Protein AF-A0A2A2IR28-F1 (afdb_monomer)

Foldseek 3Di:
DWEAEVNDIDDDFAALPVVRDTCLVVLDVVADDF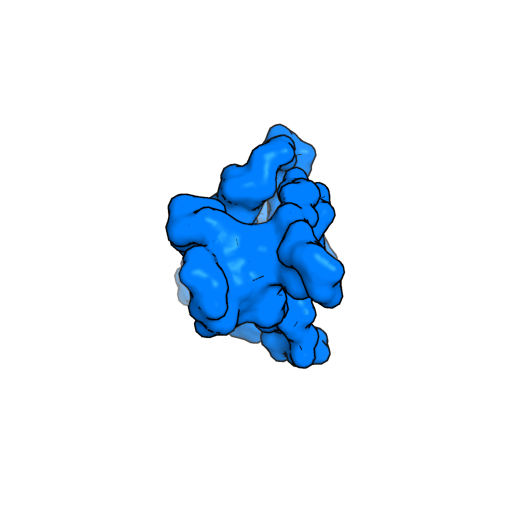DADPVRGTYDYPVVVVVSNVLSVLLNLLSVLCVVCVVLADPVLLVVLLCVQQVPPDDSSVSSVSSSVSSVVVSVCSVVVVPVVCVVSRRPVSVVD

Radius of gyration: 17.32 Å; Cα contacts (8 Å, |Δi|>4): 140; chains: 1; bounding box: 44×22×45 Å

Solvent-accessible surface area (backbone atoms only — not comparable to full-atom values): 7312 Å² total; per-residue (Å²): 75,77,35,28,42,88,85,40,84,46,78,48,65,27,52,42,71,84,81,70,44,76,46,34,57,59,60,48,59,73,76,43,89,76,48,57,50,100,84,68,47,43,43,42,53,69,66,58,46,54,53,49,51,54,52,34,52,46,42,33,52,37,34,52,50,49,60,71,42,56,89,66,45,42,67,66,43,53,53,50,41,50,45,70,76,32,71,86,53,86,49,69,70,57,34,43,52,49,46,32,50,54,51,50,53,49,53,48,34,64,74,71,62,37,61,67,60,36,49,77,65,58,35,56,71,35,73,74,111

Structure (mmCIF, N/CA/C/O backbone):
data_AF-A0A2A2IR28-F1
#
_entry.id   AF-A0A2A2IR28-F1
#
loop_
_atom_site.group_PDB
_atom_site.id
_atom_site.type_symbol
_atom_site.label_atom_id
_atom_site.label_alt_id
_atom_site.label_comp_id
_atom_site.label_asym_id
_atom_site.label_entity_id
_atom_site.label_seq_id
_atom_site.pdbx_PDB_ins_code
_atom_site.Cartn_x
_atom_site.Cartn_y
_atom_site.Cartn_z
_atom_site.occupancy
_atom_site.B_iso_or_equiv
_atom_site.auth_seq_id
_atom_site.auth_comp_id
_atom_site.auth_asym_id
_atom_site.auth_atom_id
_atom_site.pdbx_PDB_model_num
ATOM 1 N N . MET A 1 1 ? -14.380 -0.964 6.131 1.00 90.38 1 MET A N 1
ATOM 2 C CA . MET A 1 1 ? -14.621 -1.335 7.551 1.00 90.38 1 MET A CA 1
ATOM 3 C C . MET A 1 1 ? -15.597 -0.367 8.213 1.00 90.38 1 MET A C 1
ATOM 5 O O . MET A 1 1 ? -15.308 0.822 8.262 1.00 90.38 1 MET A O 1
ATOM 9 N N . ARG A 1 2 ? -16.712 -0.882 8.751 1.00 93.25 2 ARG A N 1
ATOM 10 C CA . ARG A 1 2 ? -17.684 -0.104 9.538 1.00 93.25 2 ARG A CA 1
ATOM 11 C C . ARG A 1 2 ? -17.178 0.128 10.962 1.00 93.25 2 ARG A C 1
ATOM 13 O O . ARG A 1 2 ? -16.710 -0.824 11.588 1.00 93.25 2 ARG A O 1
ATOM 20 N N . ILE A 1 3 ? -17.314 1.353 11.463 1.00 94.06 3 ILE A N 1
ATOM 21 C CA . ILE A 1 3 ? -16.897 1.762 12.809 1.00 94.06 3 ILE A CA 1
ATOM 22 C C . ILE A 1 3 ? -17.837 2.831 13.374 1.00 94.06 3 IL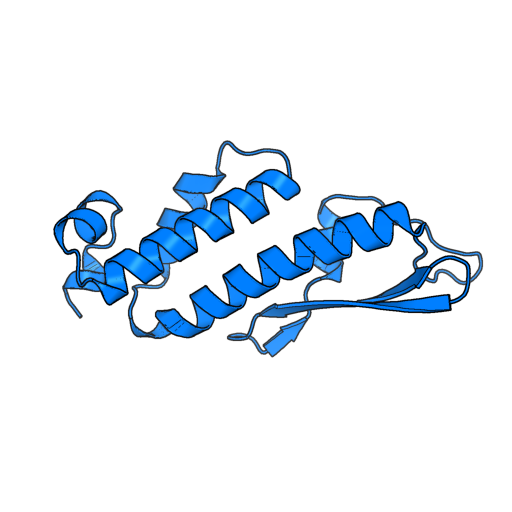E A C 1
ATOM 24 O O . ILE A 1 3 ? -18.397 3.614 12.609 1.00 94.06 3 ILE A O 1
ATOM 28 N N . TYR A 1 4 ? -18.024 2.867 14.691 1.00 95.62 4 TYR A N 1
ATOM 29 C CA . TYR A 1 4 ? -18.779 3.925 15.362 1.00 95.62 4 TYR A CA 1
ATOM 30 C C . TYR A 1 4 ? -17.835 4.937 16.001 1.00 95.62 4 TYR A C 1
ATOM 32 O O . TYR A 1 4 ? -16.992 4.578 16.821 1.00 95.62 4 TYR A O 1
ATOM 40 N N . VAL A 1 5 ? -18.005 6.208 15.650 1.00 94.62 5 VAL A N 1
ATOM 41 C CA . VAL A 1 5 ? -17.243 7.327 16.209 1.00 94.62 5 VAL A CA 1
ATOM 42 C C . VAL A 1 5 ? -18.217 8.220 16.952 1.00 94.62 5 VAL A C 1
ATOM 44 O O . VAL A 1 5 ? -19.136 8.772 16.349 1.00 94.62 5 VAL A O 1
ATOM 47 N N . ASN A 1 6 ? -18.075 8.301 18.276 1.00 90.38 6 ASN A N 1
ATOM 48 C CA . ASN A 1 6 ? -18.993 9.054 19.141 1.00 90.38 6 ASN A CA 1
ATOM 49 C C . ASN A 1 6 ? -20.486 8.703 18.919 1.00 90.38 6 ASN A C 1
ATOM 51 O O . ASN A 1 6 ? -21.360 9.562 19.006 1.00 90.38 6 ASN A O 1
ATOM 55 N N . GLY A 1 7 ? -20.780 7.432 18.616 1.00 88.94 7 GLY A N 1
ATOM 56 C CA . GLY A 1 7 ? -22.136 6.931 18.359 1.00 88.94 7 GLY A CA 1
ATOM 57 C C . GLY A 1 7 ? -22.631 7.086 16.916 1.00 88.94 7 GLY A C 1
ATOM 58 O O . GLY A 1 7 ? -23.703 6.577 16.590 1.00 88.94 7 GLY A O 1
ATOM 59 N N . GLU A 1 8 ? -21.860 7.719 16.030 1.00 94.50 8 GLU A N 1
ATOM 60 C CA . GLU A 1 8 ? 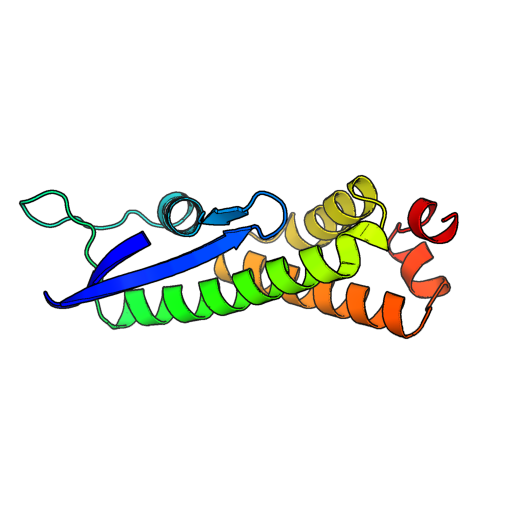-22.195 7.829 14.610 1.00 94.50 8 GLU A CA 1
ATOM 61 C C . GLU A 1 8 ? -21.459 6.789 13.766 1.00 94.50 8 GLU A C 1
ATOM 63 O O . GLU A 1 8 ? -20.256 6.577 13.916 1.00 94.50 8 GLU A O 1
ATOM 68 N N . GLU A 1 9 ? -22.170 6.160 12.829 1.00 95.88 9 GLU A N 1
ATOM 69 C CA . GLU A 1 9 ? -21.554 5.222 11.894 1.00 95.88 9 GLU A CA 1
ATOM 70 C C . GLU A 1 9 ? -20.635 5.963 10.908 1.00 95.88 9 GLU A C 1
ATOM 72 O O . GLU A 1 9 ? -20.996 6.984 10.307 1.00 95.88 9 GLU A O 1
ATOM 77 N N . ARG A 1 10 ? -19.428 5.427 10.740 1.00 96.25 10 ARG A N 1
ATOM 78 C CA . ARG A 1 10 ? -18.392 5.868 9.807 1.00 96.25 10 ARG A CA 1
ATOM 79 C C . ARG A 1 10 ? -17.739 4.655 9.155 1.00 96.25 10 ARG A C 1
ATOM 81 O O . ARG A 1 10 ? -17.926 3.512 9.578 1.00 96.25 10 ARG A O 1
ATOM 88 N N . ASN A 1 11 ? -16.962 4.910 8.106 1.00 94.94 11 ASN A N 1
ATOM 89 C CA . ASN A 1 11 ? -16.261 3.861 7.383 1.00 94.94 11 ASN A CA 1
ATOM 90 C C . ASN A 1 11 ? -14.805 4.235 7.086 1.00 94.94 11 ASN A C 1
ATOM 92 O O . ASN A 1 11 ? -14.512 5.361 6.690 1.00 94.94 11 ASN A O 1
ATOM 96 N N . LEU A 1 12 ? -13.919 3.254 7.244 1.00 95.81 12 LEU A N 1
ATOM 97 C CA . LEU A 1 12 ? -12.504 3.298 6.870 1.00 95.81 12 LEU A CA 1
ATOM 98 C C . LEU A 1 12 ? -12.222 2.210 5.837 1.00 95.81 12 LEU A C 1
ATOM 100 O O . LEU A 1 12 ? -12.704 1.091 6.004 1.00 95.81 12 LEU A O 1
ATOM 104 N N . HIS A 1 13 ? -11.453 2.508 4.793 1.00 95.75 13 HIS A N 1
ATOM 105 C CA . HIS A 1 13 ? -11.211 1.580 3.686 1.00 95.75 13 HIS A CA 1
ATOM 106 C C . HIS A 1 13 ? -9.802 1.723 3.122 1.00 95.75 13 HIS A C 1
ATOM 108 O O . HIS A 1 13 ? -9.274 2.833 3.086 1.00 95.75 13 HIS A O 1
ATOM 114 N N . VAL A 1 14 ? -9.260 0.604 2.644 1.00 96.38 14 VAL A N 1
ATOM 115 C CA . VAL A 1 14 ? -8.090 0.525 1.764 1.00 96.38 14 VAL A CA 1
ATOM 116 C C . VAL A 1 14 ? -8.324 -0.655 0.839 1.00 96.38 14 VAL A C 1
ATOM 118 O O . VAL A 1 14 ? -8.510 -1.777 1.307 1.00 96.38 14 VAL A O 1
ATOM 121 N N . TYR A 1 15 ? -8.347 -0.391 -0.458 1.00 96.75 15 TYR A N 1
ATOM 122 C CA . TYR A 1 15 ? -8.614 -1.372 -1.493 1.00 96.75 15 TYR A CA 1
ATOM 123 C C . TYR A 1 15 ? -7.318 -1.776 -2.180 1.00 96.75 15 TYR A C 1
ATOM 125 O O . TYR A 1 15 ? -6.694 -0.948 -2.845 1.00 96.75 15 TYR A O 1
ATOM 133 N N . ASP A 1 16 ? -6.997 -3.066 -2.101 1.00 93.75 16 ASP A N 1
ATOM 134 C CA . ASP A 1 16 ? -6.119 -3.707 -3.072 1.00 93.75 16 ASP A CA 1
ATOM 135 C C . ASP A 1 16 ? -6.878 -3.732 -4.402 1.00 93.75 16 ASP A C 1
ATOM 137 O O . ASP A 1 16 ? -7.879 -4.441 -4.569 1.00 93.75 16 ASP A O 1
ATOM 141 N N . LYS A 1 17 ? -6.430 -2.907 -5.348 1.00 91.62 17 LYS A N 1
ATOM 142 C CA . LYS A 1 17 ? -7.076 -2.764 -6.659 1.00 91.62 17 LYS A CA 1
ATOM 143 C C . LYS A 1 17 ? -6.774 -3.924 -7.606 1.00 91.62 17 LYS A C 1
ATOM 145 O O . LYS A 1 17 ? -7.482 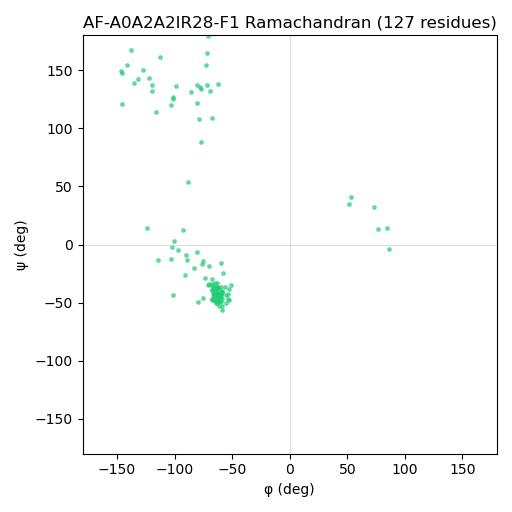-4.076 -8.600 1.00 91.62 17 LYS A O 1
ATOM 150 N N . ILE A 1 18 ? -5.743 -4.721 -7.332 1.00 89.81 18 ILE A N 1
ATOM 151 C CA . ILE A 1 18 ? -5.388 -5.903 -8.120 1.00 89.81 18 ILE A CA 1
ATOM 152 C C . ILE A 1 18 ? -6.307 -7.063 -7.726 1.00 89.81 18 ILE A C 1
ATOM 154 O O . ILE A 1 18 ? -6.926 -7.673 -8.599 1.00 89.81 18 ILE A O 1
ATOM 158 N N . ALA A 1 19 ? -6.454 -7.330 -6.426 1.00 91.25 19 ALA A N 1
ATOM 159 C CA . ALA A 1 19 ? -7.321 -8.394 -5.917 1.00 91.25 19 ALA A CA 1
ATOM 160 C C . ALA A 1 19 ? -8.801 -7.982 -5.800 1.00 91.25 19 ALA A C 1
ATOM 162 O O . ALA A 1 19 ? -9.680 -8.843 -5.745 1.00 91.25 19 ALA A O 1
ATOM 163 N N . GLY A 1 20 ? -9.093 -6.679 -5.751 1.00 91.88 20 GLY A N 1
ATOM 164 C CA . GLY A 1 20 ? -10.445 -6.146 -5.569 1.00 91.88 20 GLY A CA 1
ATOM 165 C C . GLY A 1 20 ? -10.979 -6.303 -4.142 1.00 91.88 20 GLY A C 1
ATOM 166 O O . GLY A 1 20 ? -12.180 -6.502 -3.957 1.00 91.88 20 GLY A O 1
ATOM 167 N N . VAL A 1 21 ? -10.104 -6.246 -3.132 1.00 94.88 21 VAL A N 1
ATOM 168 C CA . VAL A 1 21 ? -10.435 -6.538 -1.725 1.00 94.88 21 VAL A CA 1
ATOM 169 C C . VAL A 1 21 ? -10.180 -5.316 -0.837 1.00 94.88 21 VAL A C 1
ATOM 171 O O . VAL A 1 21 ? -9.111 -4.717 -0.901 1.00 94.88 21 VAL A O 1
ATOM 174 N N . ASP A 1 22 ? -11.147 -4.962 0.023 1.00 95.75 22 ASP A N 1
ATOM 175 C CA . ASP A 1 22 ? -10.933 -4.013 1.131 1.00 95.75 22 ASP A CA 1
ATOM 176 C C . ASP A 1 22 ? -10.265 -4.731 2.305 1.00 95.75 22 ASP A C 1
ATOM 178 O O . ASP A 1 22 ? -10.828 -5.685 2.853 1.00 95.75 22 ASP A O 1
ATOM 182 N N . TYR A 1 23 ? -9.093 -4.255 2.715 1.00 93.88 23 TYR A N 1
ATOM 183 C CA . TYR A 1 23 ? -8.305 -4.860 3.784 1.00 93.88 23 TYR A CA 1
ATOM 184 C C . TYR A 1 23 ? -7.973 -3.893 4.933 1.00 93.88 23 TYR A C 1
ATOM 186 O O . TYR A 1 23 ? -7.195 -4.248 5.821 1.00 93.88 23 TYR A O 1
ATOM 194 N N . ALA A 1 24 ? -8.632 -2.726 5.016 1.00 93.56 24 ALA A N 1
ATOM 195 C CA . ALA A 1 24 ? -8.414 -1.758 6.104 1.00 93.56 24 ALA A CA 1
ATOM 196 C C . ALA A 1 24 ? -8.556 -2.372 7.505 1.00 93.56 24 ALA A C 1
ATOM 198 O O . ALA A 1 24 ? -7.775 -2.066 8.404 1.00 93.56 24 ALA A O 1
ATOM 199 N N . LYS A 1 25 ? -9.523 -3.281 7.693 1.00 92.69 25 LYS A N 1
ATOM 200 C CA . LYS A 1 25 ? -9.711 -3.980 8.973 1.00 92.69 25 LYS A CA 1
ATOM 201 C C . LYS A 1 25 ? -8.462 -4.758 9.386 1.00 92.69 25 LYS A C 1
ATOM 203 O O . LYS A 1 25 ? -8.098 -4.742 10.556 1.00 92.69 25 LYS A O 1
ATOM 208 N N . ASN A 1 26 ? -7.819 -5.438 8.441 1.00 91.44 26 ASN A N 1
ATOM 209 C CA . ASN A 1 26 ? -6.652 -6.268 8.716 1.00 91.44 26 ASN A CA 1
ATOM 210 C C . ASN A 1 26 ? -5.459 -5.404 9.130 1.00 91.44 26 ASN A C 1
ATOM 212 O O . ASN A 1 26 ? -4.758 -5.771 10.065 1.00 91.44 26 ASN A O 1
ATOM 216 N N . VAL A 1 27 ? -5.277 -4.246 8.485 1.00 91.25 27 VAL A N 1
ATOM 217 C CA . VAL A 1 27 ? -4.222 -3.280 8.829 1.00 91.25 27 VAL A CA 1
ATOM 218 C C . VAL A 1 27 ? -4.409 -2.762 10.249 1.00 91.25 27 VAL A C 1
ATOM 220 O O . VAL A 1 27 ? -3.496 -2.855 11.065 1.00 91.25 27 VAL A O 1
ATOM 223 N N . ILE A 1 28 ? -5.610 -2.265 10.558 1.00 91.50 28 ILE A N 1
ATOM 224 C CA . ILE A 1 28 ? -5.896 -1.665 11.862 1.00 91.50 28 ILE A CA 1
ATOM 225 C C . ILE A 1 28 ? -5.753 -2.715 12.972 1.00 91.50 28 ILE A C 1
ATOM 227 O O . ILE A 1 28 ? -5.034 -2.494 13.939 1.00 91.50 28 ILE A O 1
ATOM 231 N N . CYS A 1 29 ? -6.384 -3.885 12.819 1.00 88.25 29 CYS A N 1
ATOM 232 C CA . CYS A 1 29 ? -6.360 -4.933 13.843 1.00 88.25 29 CYS A CA 1
ATOM 233 C C . CYS A 1 29 ? -4.994 -5.615 14.017 1.00 88.25 29 CYS A C 1
ATOM 235 O O . CYS A 1 29 ? -4.787 -6.280 15.030 1.00 88.25 29 CYS A O 1
ATOM 237 N N . ALA A 1 30 ? -4.088 -5.514 13.040 1.00 86.00 30 ALA A N 1
ATOM 238 C CA . ALA A 1 30 ? -2.726 -6.024 13.184 1.00 86.00 30 ALA A CA 1
ATOM 239 C C . ALA A 1 30 ? -1.876 -5.141 14.106 1.00 86.00 30 ALA A C 1
ATOM 241 O O . ALA A 1 30 ? -0.960 -5.651 14.749 1.00 86.00 30 ALA A O 1
ATOM 242 N N . GLN A 1 31 ? -2.185 -3.843 14.171 1.00 79.50 31 GLN A N 1
ATOM 243 C CA . GLN A 1 31 ? -1.408 -2.871 14.931 1.00 79.50 31 GLN A CA 1
ATOM 244 C C . GLN A 1 31 ? -2.051 -2.516 16.272 1.00 79.50 31 GLN A C 1
ATOM 246 O O . GLN A 1 31 ? -1.357 -2.478 17.285 1.00 79.50 31 GLN A O 1
ATOM 251 N N . ASP A 1 32 ? -3.367 -2.302 16.284 1.00 76.19 32 ASP A N 1
ATOM 252 C CA . ASP A 1 32 ? -4.092 -1.831 17.457 1.00 76.19 32 ASP A CA 1
ATOM 253 C C . ASP A 1 32 ? -5.210 -2.792 17.859 1.00 76.19 32 ASP A C 1
ATOM 255 O O . ASP A 1 32 ? -5.935 -3.370 17.039 1.00 76.19 32 ASP A O 1
ATOM 259 N N . ARG A 1 33 ? -5.401 -2.916 19.174 1.00 76.94 33 ARG A N 1
ATOM 260 C CA . ARG A 1 33 ? -6.597 -3.545 19.723 1.00 76.94 33 ARG A CA 1
ATOM 261 C C . ARG A 1 33 ? -7.735 -2.533 19.671 1.00 76.94 33 ARG A C 1
ATOM 263 O O . ARG A 1 33 ? -7.761 -1.602 20.464 1.00 76.94 33 ARG A O 1
ATOM 270 N N . LEU A 1 34 ? -8.680 -2.757 18.766 1.00 84.94 34 LEU A N 1
ATOM 271 C CA . LEU A 1 34 ? -9.894 -1.952 18.690 1.00 84.94 34 LEU A CA 1
ATOM 272 C C . LEU A 1 34 ? -10.842 -2.249 19.845 1.00 84.94 34 LEU A C 1
ATOM 274 O O . LEU A 1 34 ? -11.097 -3.416 20.163 1.00 84.94 34 LEU A O 1
ATOM 278 N N . ASP A 1 35 ? -11.405 -1.184 20.402 1.00 89.12 35 ASP A N 1
ATOM 279 C CA . ASP A 1 35 ? -12.513 -1.282 21.336 1.00 89.12 35 ASP A CA 1
ATOM 280 C C . ASP A 1 35 ? -13.804 -1.673 20.614 1.00 89.12 35 ASP A C 1
ATOM 282 O O . ASP A 1 35 ? -13.994 -1.444 19.411 1.00 89.12 35 ASP A O 1
ATOM 286 N N . THR A 1 36 ? -14.697 -2.295 21.376 1.00 92.00 36 THR A N 1
ATOM 287 C CA . THR A 1 36 ? -16.028 -2.677 20.920 1.00 92.00 36 THR A CA 1
ATOM 288 C C . THR A 1 36 ? -17.074 -2.241 21.930 1.00 92.00 36 THR A C 1
ATOM 290 O O . THR A 1 36 ? -16.846 -2.368 23.133 1.00 92.00 36 THR A O 1
ATOM 293 N N . ASP A 1 37 ? -18.232 -1.797 21.447 1.00 89.69 37 ASP A N 1
ATOM 294 C CA . ASP A 1 37 ? -19.391 -1.530 22.298 1.00 89.69 37 ASP A CA 1
ATOM 295 C C . ASP A 1 37 ? -20.031 -2.821 22.850 1.00 89.69 37 ASP A C 1
ATOM 297 O O . ASP A 1 37 ? -19.612 -3.943 22.543 1.00 89.69 37 ASP A O 1
ATOM 301 N N . ASP A 1 38 ? -21.090 -2.664 23.651 1.00 89.56 38 ASP A N 1
ATOM 302 C CA . ASP A 1 38 ? -21.845 -3.770 24.260 1.00 89.56 38 ASP A CA 1
ATOM 303 C C . ASP A 1 38 ? -22.478 -4.732 23.231 1.00 89.56 38 ASP A C 1
ATOM 305 O O . ASP A 1 38 ? -22.871 -5.849 23.576 1.00 89.56 38 ASP A O 1
ATOM 309 N N . PHE A 1 39 ? -22.575 -4.324 21.961 1.00 89.06 39 PHE A N 1
ATOM 310 C CA . PHE A 1 39 ? -23.093 -5.126 20.852 1.00 89.06 39 PHE A CA 1
ATOM 311 C C . PHE A 1 39 ? -21.977 -5.729 19.985 1.00 89.06 39 PHE A C 1
ATOM 313 O O . PHE A 1 39 ? -22.264 -6.396 18.987 1.00 89.06 39 PHE A O 1
ATOM 320 N N . GLY A 1 40 ? -20.710 -5.527 20.360 1.00 87.62 40 GLY A N 1
ATOM 321 C CA . GLY A 1 40 ? -19.544 -6.021 19.635 1.00 87.62 40 GLY A CA 1
ATOM 322 C C . GLY A 1 40 ? -19.204 -5.215 18.379 1.00 87.62 40 GLY A C 1
ATOM 323 O O . GLY A 1 40 ? -18.430 -5.693 17.545 1.00 87.62 40 GLY A O 1
ATOM 324 N N . ALA A 1 41 ? -19.776 -4.022 18.200 1.00 90.69 41 ALA A N 1
ATOM 325 C CA . ALA A 1 41 ? -19.421 -3.143 17.097 1.00 90.69 41 ALA A CA 1
ATOM 326 C C . ALA A 1 41 ? -18.133 -2.382 17.420 1.00 90.69 41 ALA A C 1
ATOM 328 O O . ALA A 1 41 ? -17.969 -1.888 18.530 1.00 90.69 41 ALA A O 1
ATOM 329 N N . PHE A 1 42 ? -17.227 -2.267 16.445 1.00 93.69 42 PHE A N 1
ATOM 330 C CA . PHE A 1 42 ? -15.992 -1.505 16.625 1.00 93.69 42 PHE A CA 1
ATOM 331 C C . PHE A 1 42 ? -16.285 -0.032 16.890 1.00 93.69 42 PHE A C 1
ATOM 333 O O . PHE A 1 42 ? -17.117 0.570 16.202 1.00 93.69 42 PHE A O 1
ATOM 340 N N . THR A 1 43 ? -15.551 0.542 17.835 1.00 94.12 43 THR A N 1
ATOM 341 C CA . THR A 1 43 ? -15.662 1.946 18.231 1.00 94.12 43 THR A CA 1
ATOM 342 C C . THR A 1 43 ? -14.305 2.638 18.202 1.00 94.12 43 THR A C 1
ATOM 344 O O . THR A 1 43 ? -13.283 2.005 18.448 1.00 94.12 43 THR A O 1
ATOM 347 N N . MET A 1 44 ? -14.308 3.941 17.927 1.00 94.12 44 MET A N 1
ATOM 348 C CA . MET A 1 44 ? -13.141 4.823 18.011 1.00 94.12 44 MET A CA 1
ATOM 349 C C . MET A 1 44 ? -13.553 6.190 18.562 1.00 94.12 44 MET A C 1
ATOM 351 O O . MET A 1 44 ? -14.690 6.639 18.390 1.00 94.12 44 MET A O 1
ATOM 355 N N . THR A 1 45 ? -12.603 6.881 19.177 1.00 94.00 45 THR A N 1
ATOM 356 C CA . THR A 1 45 ? -12.661 8.331 19.379 1.00 94.00 45 THR A CA 1
ATOM 357 C C . THR A 1 45 ? -12.453 9.073 18.052 1.00 94.00 45 THR A C 1
ATOM 359 O O . THR A 1 45 ? -11.975 8.510 17.066 1.00 94.00 45 THR A O 1
ATOM 362 N N . GLU A 1 46 ? -12.784 10.367 18.015 1.00 96.00 46 GLU A N 1
ATOM 363 C CA . GLU A 1 46 ? -12.536 11.204 16.828 1.00 96.00 46 GLU A CA 1
ATOM 364 C C . GLU A 1 46 ? -11.038 11.267 16.476 1.00 96.00 46 GLU A C 1
ATOM 366 O O . GLU A 1 46 ? -10.666 11.272 15.306 1.00 96.00 46 GLU A O 1
ATOM 371 N N . GLU A 1 47 ? -10.170 11.283 17.492 1.00 94.62 47 GLU A N 1
ATOM 372 C CA . GLU A 1 47 ? -8.718 11.353 17.319 1.00 94.62 47 GLU A CA 1
ATOM 373 C C . GLU A 1 47 ? -8.159 10.074 16.685 1.00 94.62 47 GLU A C 1
ATOM 375 O O . GLU A 1 47 ? -7.411 10.150 15.709 1.00 94.62 47 GLU A O 1
ATOM 380 N N . GLU A 1 48 ? -8.574 8.903 17.176 1.00 93.31 48 GLU A N 1
ATOM 381 C CA . GLU A 1 48 ? -8.180 7.605 16.613 1.00 93.31 48 GLU A CA 1
ATOM 382 C C . GLU A 1 48 ? -8.706 7.427 15.188 1.00 93.31 48 GLU A C 1
ATOM 384 O O . GLU A 1 48 ? -7.980 6.958 14.308 1.00 93.31 48 GLU A O 1
ATOM 389 N N . PHE A 1 49 ? -9.954 7.839 14.940 1.00 95.19 49 PHE A N 1
ATOM 390 C CA . PHE A 1 49 ? -10.531 7.789 13.604 1.00 95.19 49 PHE A CA 1
ATOM 391 C C . PHE A 1 49 ? -9.739 8.659 12.627 1.00 95.19 49 PHE A C 1
ATOM 393 O O . PHE A 1 49 ? -9.371 8.191 11.551 1.00 95.19 49 PHE A O 1
ATOM 400 N N . GLU A 1 50 ? -9.435 9.906 12.990 1.00 95.69 50 GLU A N 1
ATOM 401 C CA . GLU A 1 50 ? -8.679 10.811 12.124 1.00 95.69 50 GLU A CA 1
ATOM 402 C C . GLU A 1 50 ? -7.225 10.376 11.928 1.00 95.69 50 GLU A C 1
ATOM 404 O O . GLU A 1 50 ? -6.672 10.562 10.839 1.00 95.69 50 GLU A O 1
ATOM 409 N N . TYR A 1 51 ? -6.609 9.772 12.945 1.00 94.06 51 TYR A N 1
ATOM 410 C CA . TYR A 1 51 ? -5.301 9.136 12.828 1.00 94.06 51 TYR A CA 1
ATOM 411 C C . TYR A 1 51 ? -5.323 8.035 11.761 1.00 94.06 51 TYR A C 1
ATOM 413 O O . TYR A 1 51 ? -4.597 8.116 10.764 1.00 94.06 51 TYR A O 1
ATOM 421 N N . TRP A 1 52 ? -6.223 7.060 11.905 1.00 95.25 52 TRP A N 1
ATOM 422 C CA . TRP A 1 52 ? -6.332 5.948 10.966 1.00 95.25 52 TRP A CA 1
ATOM 423 C C . TRP A 1 52 ? -6.768 6.396 9.576 1.00 95.25 52 TRP A C 1
ATOM 425 O O . TRP A 1 52 ? -6.201 5.947 8.584 1.00 95.25 52 TRP A O 1
ATOM 435 N N . ARG A 1 53 ? -7.713 7.335 9.470 1.00 96.19 53 ARG A N 1
ATOM 436 C CA . ARG A 1 53 ? -8.154 7.886 8.183 1.00 96.19 53 ARG A CA 1
ATOM 437 C C . ARG A 1 53 ? -6.982 8.456 7.387 1.00 96.19 53 ARG A C 1
ATOM 439 O O . ARG A 1 53 ? -6.900 8.213 6.187 1.00 96.19 53 ARG A O 1
ATOM 446 N N . LYS A 1 54 ? -6.073 9.198 8.029 1.00 96.19 54 LYS A N 1
ATOM 447 C CA . LYS A 1 54 ? -4.890 9.762 7.358 1.00 96.19 54 LYS A CA 1
ATOM 448 C C . LYS A 1 54 ? -3.924 8.674 6.897 1.00 96.19 54 LYS A C 1
ATOM 450 O O . LYS A 1 54 ? -3.502 8.713 5.745 1.00 96.19 54 LYS A O 1
ATOM 455 N N . LEU A 1 55 ? -3.618 7.698 7.753 1.00 96.00 55 LEU A N 1
ATOM 456 C CA . LEU A 1 55 ? -2.719 6.598 7.390 1.00 96.00 55 LEU A CA 1
ATOM 457 C C . LEU A 1 55 ? -3.269 5.759 6.239 1.00 96.00 55 LEU A C 1
ATOM 459 O O . LEU A 1 55 ? -2.548 5.460 5.293 1.00 96.00 55 LEU A O 1
ATOM 463 N N . LEU A 1 56 ? -4.554 5.416 6.292 1.00 96.31 56 LEU A N 1
ATOM 464 C CA . LEU A 1 56 ? -5.194 4.614 5.257 1.00 96.31 56 LEU A CA 1
ATOM 465 C C . LEU A 1 56 ? -5.304 5.362 3.925 1.00 96.31 56 LEU A C 1
ATOM 467 O O . LEU A 1 56 ? -5.216 4.731 2.880 1.00 96.31 56 LEU A O 1
ATOM 471 N N . VAL A 1 57 ? -5.422 6.694 3.930 1.00 97.50 57 VAL A N 1
ATOM 472 C CA . VAL A 1 57 ? -5.316 7.492 2.696 1.00 97.50 57 VAL A CA 1
ATOM 473 C C . VAL A 1 57 ? -3.920 7.368 2.078 1.00 97.50 57 VAL A C 1
ATOM 475 O O . VAL A 1 57 ? -3.818 7.172 0.871 1.00 97.50 57 VAL A O 1
ATOM 478 N N . THR A 1 58 ? -2.855 7.432 2.881 1.00 97.94 58 THR A N 1
ATOM 479 C CA . THR A 1 58 ? -1.483 7.218 2.387 1.00 97.94 58 THR A CA 1
ATOM 480 C C . THR A 1 58 ? -1.282 5.794 1.873 1.00 97.94 58 THR A C 1
ATOM 482 O O . THR A 1 58 ? -0.697 5.598 0.813 1.00 97.94 58 THR A O 1
ATOM 485 N N . LEU A 1 59 ? -1.808 4.792 2.579 1.00 97.00 59 LEU A N 1
ATOM 486 C CA . LEU A 1 59 ? -1.722 3.404 2.131 1.00 97.00 59 LEU A CA 1
ATOM 487 C C . LEU A 1 59 ? -2.521 3.169 0.839 1.00 97.00 59 LEU A C 1
ATOM 489 O O . LEU A 1 59 ? -2.058 2.467 -0.053 1.00 97.00 59 LEU A O 1
ATOM 493 N N . GLN A 1 60 ? -3.684 3.807 0.689 1.00 98.00 60 GLN A N 1
ATOM 494 C CA . GLN A 1 60 ? -4.444 3.756 -0.558 1.00 98.00 60 GLN A CA 1
ATOM 495 C C . GLN A 1 60 ? -3.671 4.389 -1.724 1.00 98.00 60 GLN A C 1
ATOM 497 O O . GLN A 1 60 ? -3.735 3.878 -2.835 1.00 98.00 60 GLN A O 1
ATOM 502 N N . ASP A 1 61 ? -2.928 5.472 -1.491 1.00 98.19 61 ASP A N 1
ATOM 503 C CA . ASP A 1 61 ? -2.050 6.069 -2.507 1.00 98.19 61 ASP A CA 1
ATOM 504 C C . ASP A 1 61 ? -0.944 5.085 -2.942 1.00 98.19 61 ASP A C 1
ATOM 506 O O . ASP A 1 61 ? -0.664 4.952 -4.133 1.00 98.19 61 ASP A O 1
ATOM 510 N N . SER A 1 62 ? -0.384 4.309 -2.007 1.00 97.62 62 SER A N 1
ATOM 511 C CA . SER A 1 62 ? 0.546 3.214 -2.327 1.00 97.62 62 S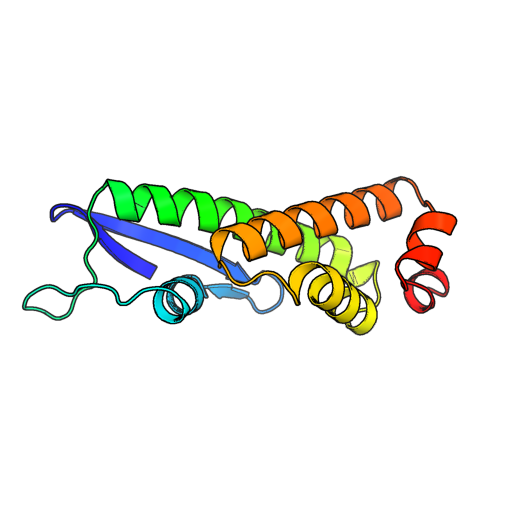ER A CA 1
ATOM 512 C C . SER A 1 62 ? -0.100 2.133 -3.205 1.00 97.62 62 SER A C 1
ATOM 514 O O . SER A 1 62 ? 0.477 1.749 -4.224 1.00 97.62 62 SER A O 1
ATOM 516 N N . GLU A 1 63 ? -1.312 1.679 -2.869 1.00 97.50 63 GLU A N 1
ATOM 517 C CA . GLU A 1 63 ? -2.083 0.723 -3.685 1.00 97.50 63 GLU A CA 1
ATOM 518 C C . GLU A 1 63 ? -2.368 1.248 -5.097 1.00 97.50 63 GLU A C 1
ATOM 520 O O . GLU A 1 63 ? -2.272 0.526 -6.093 1.00 97.50 63 GLU A O 1
ATOM 525 N N . ASP A 1 64 ? -2.679 2.535 -5.200 1.00 97.81 64 ASP A N 1
ATOM 526 C CA . ASP A 1 64 ? -2.957 3.200 -6.466 1.00 97.81 64 ASP A CA 1
ATOM 527 C C . ASP A 1 64 ? -1.714 3.239 -7.361 1.00 97.81 64 ASP A C 1
ATOM 529 O O . ASP A 1 64 ? -1.809 2.952 -8.560 1.00 97.81 64 ASP A O 1
ATOM 533 N N . ILE A 1 65 ? -0.543 3.520 -6.780 1.00 97.94 65 ILE A N 1
ATOM 534 C CA . ILE A 1 65 ? 0.739 3.461 -7.487 1.00 97.94 65 ILE A CA 1
ATOM 535 C C . ILE A 1 65 ? 1.037 2.027 -7.928 1.00 97.94 65 ILE A C 1
ATOM 537 O O . ILE A 1 65 ? 1.305 1.816 -9.112 1.00 97.94 65 ILE A O 1
ATOM 541 N N . ARG A 1 66 ? 0.941 1.041 -7.022 1.00 97.06 66 ARG A N 1
ATOM 542 C CA . ARG A 1 66 ? 1.163 -0.384 -7.334 1.00 97.06 66 ARG A CA 1
ATOM 543 C C . ARG A 1 66 ? 0.301 -0.827 -8.510 1.00 97.06 66 ARG A C 1
ATOM 545 O O . ARG A 1 66 ? 0.811 -1.392 -9.475 1.00 97.06 66 ARG A O 1
ATOM 552 N N . PHE A 1 67 ? -0.988 -0.501 -8.484 1.00 97.12 67 PHE A N 1
ATOM 553 C CA . PHE A 1 67 ? -1.908 -0.834 -9.566 1.00 97.12 67 PHE A CA 1
ATOM 554 C C . PHE A 1 67 ? -1.543 -0.167 -10.899 1.00 97.12 67 PHE A C 1
ATOM 556 O O . PHE A 1 67 ? -1.741 -0.774 -11.958 1.00 97.12 67 PHE A O 1
ATOM 563 N N . ALA A 1 68 ? -1.044 1.071 -10.863 1.00 97.44 68 ALA A N 1
ATOM 564 C CA . ALA A 1 68 ? -0.645 1.818 -12.051 1.00 97.44 68 ALA A CA 1
ATOM 565 C C . ALA A 1 68 ? 0.638 1.267 -12.692 1.00 97.44 68 ALA A C 1
ATOM 567 O O . ALA A 1 68 ? 0.753 1.280 -13.916 1.00 97.44 68 ALA A O 1
ATOM 568 N N . ILE A 1 69 ? 1.582 0.769 -11.885 1.00 96.38 69 ILE A N 1
ATOM 569 C CA . ILE A 1 69 ? 2.877 0.261 -12.365 1.00 96.38 69 ILE A CA 1
ATOM 570 C C . ILE A 1 69 ? 2.921 -1.262 -12.543 1.00 96.38 69 ILE A C 1
ATOM 572 O O . ILE A 1 69 ? 3.925 -1.762 -13.041 1.00 96.38 69 ILE A O 1
ATOM 576 N N . LYS A 1 70 ? 1.865 -2.003 -12.174 1.00 95.31 70 LYS A N 1
ATOM 577 C CA . LYS A 1 70 ? 1.856 -3.481 -12.125 1.00 95.31 70 LYS A CA 1
ATOM 578 C C . LYS A 1 70 ? 2.337 -4.175 -13.405 1.00 95.31 70 LYS A C 1
ATOM 580 O O . LYS A 1 70 ? 2.985 -5.210 -13.333 1.00 95.31 70 LYS A O 1
ATOM 585 N N . ASP A 1 71 ? 2.043 -3.596 -14.568 1.00 95.38 71 ASP A N 1
ATOM 586 C CA . ASP A 1 71 ? 2.415 -4.165 -15.869 1.00 95.38 71 ASP A CA 1
ATOM 587 C C . ASP A 1 71 ? 3.804 -3.688 -16.339 1.00 95.38 71 ASP A C 1
ATOM 589 O O . ASP A 1 71 ? 4.376 -4.249 -17.273 1.00 95.38 71 ASP A O 1
ATOM 593 N N . LEU A 1 72 ? 4.350 -2.655 -15.688 1.00 96.06 72 LEU A N 1
ATOM 594 C CA . LEU A 1 72 ? 5.629 -2.026 -16.018 1.00 96.06 72 LEU A CA 1
ATOM 595 C C . LEU A 1 72 ? 6.803 -2.642 -15.263 1.00 96.06 72 LEU A C 1
ATOM 597 O O . LEU A 1 72 ? 7.921 -2.569 -15.755 1.00 96.06 72 LEU A O 1
ATOM 601 N N . VAL A 1 73 ? 6.565 -3.225 -14.088 1.00 96.56 73 VAL A N 1
ATOM 602 C CA . VAL A 1 73 ? 7.612 -3.788 -13.223 1.00 96.56 73 VAL A CA 1
ATOM 603 C C . VAL A 1 73 ? 7.509 -5.307 -13.127 1.00 96.56 73 VAL A C 1
ATOM 605 O O . VAL A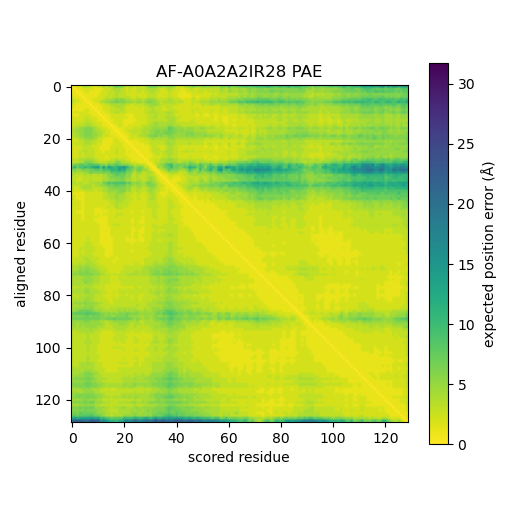 1 73 ? 6.494 -5.910 -13.481 1.00 96.56 73 VAL A O 1
ATOM 608 N N . ASP A 1 74 ? 8.588 -5.957 -12.711 1.00 97.44 74 ASP A N 1
ATOM 609 C CA . ASP A 1 74 ? 8.538 -7.333 -12.220 1.00 97.44 74 ASP A CA 1
ATOM 610 C C . ASP A 1 74 ? 7.978 -7.356 -10.788 1.00 97.44 74 ASP A C 1
ATOM 612 O O . ASP A 1 74 ? 8.364 -6.550 -9.940 1.00 97.44 74 ASP A O 1
ATOM 616 N N . GLU A 1 75 ? 7.043 -8.266 -10.520 1.00 95.50 75 GLU A N 1
ATOM 617 C CA . GLU A 1 75 ? 6.338 -8.334 -9.233 1.00 95.50 75 GLU A CA 1
ATOM 618 C C . GLU A 1 75 ? 7.273 -8.739 -8.085 1.00 95.50 75 GLU A C 1
ATOM 620 O O . GLU A 1 75 ? 7.198 -8.177 -6.991 1.00 95.50 75 GLU A O 1
ATOM 625 N N . GLU A 1 76 ? 8.192 -9.676 -8.341 1.00 97.06 76 GLU A N 1
ATOM 626 C CA . GLU A 1 76 ? 9.161 -10.127 -7.342 1.00 97.06 76 GLU A CA 1
ATOM 627 C C . GLU A 1 76 ? 10.145 -9.001 -6.998 1.00 97.06 76 GLU A C 1
ATOM 629 O O . GLU A 1 76 ? 10.427 -8.764 -5.824 1.00 97.06 76 GLU A O 1
ATOM 634 N N . GLU A 1 77 ? 10.624 -8.258 -8.002 1.00 97.94 77 GLU A N 1
ATOM 635 C CA . GLU A 1 77 ? 11.495 -7.093 -7.789 1.00 97.94 77 GLU A CA 1
ATOM 636 C C . GLU A 1 77 ? 10.795 -5.997 -6.984 1.00 97.94 77 GLU A C 1
ATOM 638 O O . GLU A 1 77 ? 11.373 -5.483 -6.028 1.00 97.94 77 GLU A O 1
ATOM 643 N N . LEU A 1 78 ? 9.532 -5.692 -7.301 1.00 97.62 78 LEU A N 1
ATOM 644 C CA . LEU A 1 78 ? 8.741 -4.730 -6.536 1.00 97.62 78 LEU A CA 1
ATOM 645 C C . LEU A 1 78 ? 8.566 -5.168 -5.076 1.00 97.62 78 LEU A C 1
ATOM 647 O O . LEU A 1 78 ? 8.725 -4.354 -4.164 1.00 97.62 78 LEU A O 1
ATOM 651 N N . SER A 1 79 ? 8.238 -6.442 -4.846 1.00 97.00 79 SER A N 1
ATOM 652 C CA . SER A 1 79 ? 8.078 -6.984 -3.495 1.00 97.00 79 SER A CA 1
ATOM 653 C C . SER A 1 79 ? 9.383 -6.912 -2.703 1.00 97.00 79 SER A C 1
ATOM 655 O O . SER A 1 79 ? 9.372 -6.518 -1.536 1.00 97.00 79 SER A O 1
ATOM 657 N N . ASN A 1 80 ? 10.507 -7.267 -3.329 1.00 98.06 80 ASN A N 1
ATOM 658 C CA . ASN A 1 80 ? 11.823 -7.216 -2.699 1.00 98.06 80 ASN A CA 1
ATOM 659 C C . ASN A 1 80 ? 12.238 -5.780 -2.381 1.00 98.06 80 ASN A C 1
ATOM 661 O O . ASN A 1 80 ? 12.711 -5.523 -1.279 1.00 98.06 80 ASN A O 1
ATOM 665 N N . TYR A 1 81 ? 12.021 -4.848 -3.311 1.00 98.12 81 TYR A N 1
ATOM 666 C CA . TYR A 1 81 ? 12.335 -3.437 -3.118 1.00 98.12 81 TYR A CA 1
ATOM 667 C C . TYR A 1 81 ? 11.580 -2.857 -1.920 1.00 98.12 81 TYR A C 1
ATOM 669 O O . TYR A 1 81 ? 12.203 -2.342 -0.997 1.00 98.12 81 TYR A O 1
ATOM 677 N N . VAL A 1 82 ? 10.252 -3.018 -1.870 1.00 97.06 82 VAL A N 1
ATOM 678 C CA . VAL A 1 82 ? 9.467 -2.505 -0.736 1.00 97.06 82 VAL A CA 1
ATOM 679 C C . VAL A 1 82 ? 9.896 -3.163 0.575 1.00 97.06 82 VAL A C 1
ATOM 681 O O . VAL A 1 82 ? 10.068 -2.467 1.572 1.00 97.06 82 VAL A O 1
ATOM 684 N N . TYR A 1 83 ? 10.122 -4.480 0.580 1.00 96.50 83 TYR A N 1
ATOM 685 C CA . TYR A 1 83 ? 10.607 -5.173 1.772 1.00 96.50 83 TYR A CA 1
ATOM 686 C C . TYR A 1 83 ? 11.947 -4.610 2.263 1.00 96.50 83 TYR A C 1
ATOM 688 O O . TYR A 1 83 ? 12.101 -4.356 3.456 1.00 96.50 83 TYR A O 1
ATOM 696 N N . GLU A 1 84 ? 12.914 -4.400 1.370 1.00 96.94 84 GLU A N 1
ATOM 697 C CA . GLU A 1 84 ? 14.231 -3.870 1.726 1.00 96.94 84 GLU A CA 1
ATOM 698 C C . GLU A 1 84 ? 14.153 -2.454 2.313 1.00 96.94 84 GLU A C 1
ATOM 700 O O . GLU A 1 84 ? 14.851 -2.173 3.290 1.00 96.94 84 GLU A O 1
ATOM 705 N N . GLU A 1 85 ? 13.259 -1.613 1.791 1.00 96.62 85 GLU A N 1
ATOM 706 C CA . GLU A 1 85 ? 13.029 -0.251 2.285 1.00 96.62 85 GLU A CA 1
ATOM 707 C C . GLU A 1 85 ? 12.345 -0.234 3.664 1.00 96.62 85 GLU A C 1
ATOM 709 O O . GLU A 1 85 ? 12.645 0.618 4.503 1.00 96.62 85 GLU A O 1
ATOM 714 N N . THR A 1 86 ? 11.465 -1.199 3.955 1.00 95.06 86 THR A N 1
ATOM 715 C CA . THR A 1 86 ? 10.667 -1.192 5.194 1.00 95.06 86 THR A CA 1
ATOM 716 C C . THR A 1 86 ? 11.149 -2.158 6.280 1.00 95.06 86 THR A C 1
ATOM 718 O O . THR A 1 86 ? 10.701 -2.040 7.419 1.00 95.06 86 THR A O 1
ATOM 721 N N . LYS A 1 87 ? 12.054 -3.109 6.001 1.00 93.69 87 LYS A N 1
ATOM 722 C CA . LYS A 1 87 ? 12.380 -4.241 6.908 1.00 93.69 87 LYS A CA 1
ATOM 723 C C . LYS A 1 87 ? 12.873 -3.876 8.309 1.00 93.69 87 LYS A C 1
ATOM 725 O O . LYS A 1 87 ? 12.772 -4.697 9.219 1.00 93.69 87 LYS A O 1
ATOM 730 N N . TYR A 1 88 ? 13.444 -2.687 8.494 1.00 92.31 88 TYR A N 1
ATOM 731 C CA . TYR A 1 88 ? 13.930 -2.226 9.801 1.00 92.31 88 TYR A CA 1
ATOM 732 C C . TYR A 1 88 ? 12.984 -1.232 10.480 1.00 92.31 88 TYR A C 1
ATOM 734 O O . TYR A 1 88 ? 13.246 -0.797 11.603 1.00 92.31 88 TYR A O 1
ATOM 742 N N . VAL A 1 89 ? 11.884 -0.879 9.818 1.00 91.69 89 VAL A N 1
ATOM 743 C CA . VAL A 1 89 ? 10.862 0.009 10.357 1.00 91.69 89 VAL A CA 1
ATOM 744 C C . VAL A 1 89 ? 9.885 -0.823 11.181 1.00 91.69 89 VAL A C 1
ATOM 746 O O . VAL A 1 89 ? 9.422 -1.875 10.755 1.00 91.69 89 VAL A O 1
ATOM 749 N N . THR A 1 90 ? 9.597 -0.369 12.399 1.00 87.12 90 THR A N 1
ATOM 750 C CA . THR A 1 90 ? 8.813 -1.147 13.378 1.00 87.12 90 THR A CA 1
ATOM 751 C C . THR A 1 90 ? 7.464 -0.521 13.715 1.00 87.12 90 THR A C 1
ATOM 753 O O . THR A 1 90 ? 6.622 -1.179 14.317 1.00 87.12 90 THR A O 1
ATOM 756 N N . GL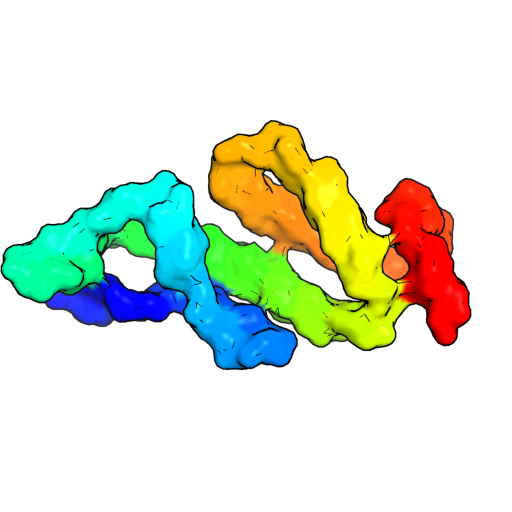N A 1 91 ? 7.243 0.738 13.333 1.00 88.81 91 GLN A N 1
ATOM 757 C CA . GLN A 1 91 ? 5.987 1.448 13.561 1.00 88.81 91 GLN A CA 1
ATOM 758 C C . GLN A 1 91 ? 5.158 1.464 12.277 1.00 88.81 91 GLN A C 1
ATOM 760 O O . GLN A 1 91 ? 5.643 1.936 11.252 1.00 88.81 91 GLN A O 1
ATOM 765 N N . THR A 1 92 ? 3.897 1.025 12.335 1.00 87.75 92 THR A N 1
ATOM 766 C CA . THR A 1 92 ? 3.001 0.948 11.162 1.00 87.75 92 THR A CA 1
ATOM 767 C C . THR A 1 92 ? 2.879 2.257 10.405 1.00 87.75 92 THR A C 1
ATOM 769 O O . THR A 1 92 ? 2.944 2.252 9.182 1.00 87.75 92 THR A O 1
ATOM 772 N N . GLN A 1 93 ? 2.761 3.383 11.114 1.00 91.62 93 GLN A N 1
ATOM 773 C CA . GLN A 1 93 ? 2.746 4.697 10.474 1.00 91.62 93 GLN A CA 1
ATOM 774 C C . GLN A 1 93 ? 3.986 4.905 9.597 1.00 91.62 93 GLN A C 1
ATOM 776 O O . GLN A 1 93 ? 3.861 5.254 8.428 1.00 91.62 93 GLN A O 1
ATOM 781 N N . GLN A 1 94 ? 5.170 4.654 10.152 1.00 92.88 94 GLN A N 1
ATOM 782 C CA . GLN A 1 94 ? 6.424 4.841 9.432 1.00 92.88 94 GLN A CA 1
ATOM 783 C C . GLN A 1 94 ? 6.568 3.833 8.290 1.00 92.88 94 GLN A C 1
ATOM 785 O O . GLN A 1 94 ? 7.079 4.196 7.241 1.00 92.88 94 GLN A O 1
ATOM 790 N N . ILE A 1 95 ? 6.097 2.591 8.459 1.00 94.38 95 ILE A N 1
ATOM 791 C CA . ILE A 1 95 ? 6.094 1.584 7.385 1.00 94.38 95 ILE A CA 1
ATOM 792 C C . ILE A 1 95 ? 5.263 2.091 6.201 1.00 94.38 95 ILE A C 1
ATOM 794 O O . ILE A 1 95 ? 5.758 2.100 5.080 1.00 94.38 95 ILE A O 1
ATOM 798 N N . ILE A 1 96 ? 4.038 2.565 6.456 1.00 95.88 96 ILE A N 1
ATOM 799 C CA . ILE A 1 96 ? 3.142 3.100 5.419 1.00 95.88 96 ILE A CA 1
ATOM 800 C C . ILE A 1 96 ? 3.767 4.321 4.730 1.00 95.88 96 ILE A C 1
ATOM 802 O O . ILE A 1 96 ? 3.703 4.442 3.508 1.00 95.88 96 ILE A O 1
ATOM 806 N N . GLU A 1 97 ? 4.371 5.229 5.500 1.00 96.12 97 GLU A N 1
ATOM 807 C CA . GLU A 1 97 ? 5.021 6.431 4.968 1.00 96.12 97 GLU A CA 1
ATOM 808 C C . GLU A 1 97 ? 6.243 6.092 4.102 1.00 96.12 97 GLU A C 1
ATOM 810 O O . GLU A 1 97 ? 6.361 6.610 2.991 1.00 96.12 97 GLU A O 1
ATOM 815 N N . VAL A 1 98 ? 7.128 5.211 4.581 1.00 97.44 98 VAL A N 1
ATOM 816 C CA . VAL A 1 98 ? 8.327 4.784 3.846 1.00 97.44 98 VAL A CA 1
ATOM 817 C C . VAL A 1 98 ? 7.934 4.035 2.580 1.00 97.44 98 VAL A C 1
ATOM 819 O O . VAL A 1 98 ? 8.390 4.413 1.508 1.00 97.44 98 VAL A O 1
ATOM 822 N N . GLU A 1 99 ? 7.020 3.064 2.667 1.00 97.62 99 GLU A N 1
ATOM 823 C CA . GLU A 1 99 ? 6.514 2.353 1.490 1.00 97.62 99 GLU A CA 1
ATOM 824 C C . GLU A 1 99 ? 5.975 3.328 0.434 1.00 97.62 99 GLU A C 1
ATOM 826 O O . GLU A 1 99 ? 6.305 3.217 -0.748 1.00 97.62 99 GLU A O 1
ATOM 831 N N . ASN A 1 100 ? 5.160 4.302 0.848 1.00 98.25 100 ASN A N 1
ATOM 832 C CA . ASN A 1 100 ? 4.580 5.276 -0.071 1.00 98.25 100 ASN A CA 1
ATOM 833 C C . ASN A 1 100 ? 5.648 6.131 -0.769 1.00 98.25 100 ASN A C 1
ATOM 835 O O . ASN A 1 100 ? 5.550 6.376 -1.973 1.00 98.25 100 ASN A O 1
ATOM 839 N N . LEU A 1 101 ? 6.670 6.573 -0.031 1.00 98.25 101 LEU A N 1
ATOM 840 C CA . LEU A 1 101 ? 7.790 7.328 -0.593 1.00 98.25 101 LEU A CA 1
ATOM 841 C C . LEU A 1 101 ? 8.592 6.486 -1.589 1.00 98.25 101 LEU A C 1
ATOM 843 O O . LEU A 1 101 ? 8.806 6.932 -2.715 1.00 98.25 101 LEU A O 1
ATOM 847 N N . SER A 1 102 ? 8.945 5.253 -1.226 1.00 98.12 102 SER A N 1
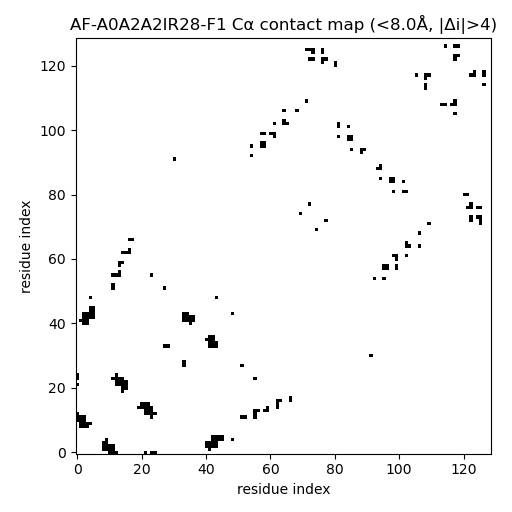ATOM 848 C CA . SER A 1 102 ? 9.681 4.333 -2.098 1.00 98.12 102 SER A CA 1
ATOM 849 C C . SER A 1 102 ? 8.912 4.050 -3.396 1.00 98.12 102 SER A C 1
ATOM 851 O O . SER A 1 102 ? 9.475 4.083 -4.491 1.00 98.12 102 SER A O 1
ATOM 853 N N . LEU A 1 103 ? 7.592 3.845 -3.316 1.00 98.50 103 LEU A N 1
ATOM 854 C CA . LEU A 1 103 ? 6.747 3.651 -4.499 1.00 98.50 103 LEU A CA 1
ATOM 855 C C . LEU A 1 103 ? 6.672 4.900 -5.387 1.00 98.50 103 LEU A C 1
ATOM 857 O O . LEU A 1 103 ? 6.658 4.776 -6.614 1.00 98.50 103 LEU A O 1
ATOM 861 N N . LYS A 1 104 ? 6.651 6.103 -4.800 1.00 98.62 104 LYS A N 1
ATOM 862 C CA . LYS A 1 104 ? 6.707 7.367 -5.554 1.00 98.62 104 LYS A CA 1
ATOM 863 C C . LYS A 1 104 ? 8.040 7.544 -6.271 1.00 98.62 104 LYS A C 1
ATOM 865 O O . LYS A 1 104 ? 8.043 7.947 -7.436 1.00 98.62 104 LYS A O 1
ATOM 870 N N . ASP A 1 105 ? 9.147 7.212 -5.615 1.00 98.44 105 ASP A N 1
ATOM 871 C CA . ASP A 1 105 ? 10.477 7.263 -6.222 1.00 98.44 105 ASP A CA 1
ATOM 872 C C . ASP A 1 105 ? 10.592 6.276 -7.390 1.00 98.44 105 ASP A C 1
ATOM 874 O O . ASP A 1 105 ? 11.023 6.662 -8.481 1.00 98.44 105 ASP A O 1
ATOM 878 N N . LEU A 1 106 ? 10.087 5.050 -7.223 1.00 98.44 106 LEU A N 1
ATOM 879 C CA . LEU A 1 106 ? 9.994 4.073 -8.308 1.00 98.44 106 LEU A CA 1
ATOM 880 C C . LEU A 1 106 ? 9.119 4.578 -9.464 1.00 98.44 106 LEU A C 1
ATOM 882 O O . LEU A 1 106 ? 9.536 4.538 -10.622 1.00 98.44 106 LEU A O 1
ATOM 886 N N . GLN A 1 107 ? 7.917 5.089 -9.181 1.00 98.25 107 GLN A N 1
ATOM 887 C CA . GLN A 1 107 ? 7.019 5.622 -10.210 1.00 98.25 107 GLN A CA 1
ATOM 888 C C . GLN A 1 107 ? 7.678 6.763 -10.996 1.00 98.25 107 GLN A C 1
ATOM 890 O O . GLN A 1 107 ? 7.553 6.833 -12.226 1.00 98.25 107 GLN A O 1
ATOM 895 N N . LYS A 1 108 ? 8.410 7.641 -10.306 1.00 98.19 108 LYS A N 1
ATOM 896 C CA . LYS A 1 108 ? 9.187 8.707 -10.936 1.00 98.19 108 LYS A CA 1
ATOM 897 C C . LYS A 1 108 ? 10.290 8.135 -11.825 1.00 98.19 108 LYS A C 1
ATOM 899 O O . LYS A 1 108 ? 10.372 8.526 -12.988 1.00 98.19 108 LYS A O 1
ATOM 904 N N . 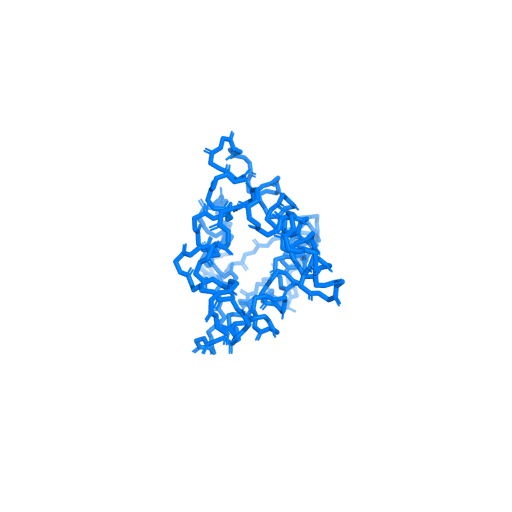ALA A 1 109 ? 11.082 7.185 -11.328 1.00 98.00 109 ALA A N 1
ATOM 905 C CA . ALA A 1 109 ? 12.156 6.556 -12.095 1.00 98.00 109 ALA A CA 1
ATOM 906 C C . ALA A 1 109 ? 11.636 5.862 -13.366 1.00 98.00 109 ALA A C 1
ATOM 908 O O . ALA A 1 109 ? 12.230 6.013 -14.435 1.00 98.00 109 ALA A O 1
ATOM 909 N N . LEU A 1 110 ? 10.490 5.178 -13.283 1.00 97.44 110 LEU A N 1
ATOM 910 C CA . LEU A 1 110 ? 9.815 4.577 -14.438 1.00 97.44 110 LEU A CA 1
ATOM 911 C C . LEU A 1 110 ? 9.358 5.638 -15.447 1.00 97.44 110 LEU A C 1
ATOM 913 O O . LEU A 1 110 ? 9.578 5.489 -16.649 1.00 97.44 110 LEU A O 1
ATOM 917 N N . THR A 1 111 ? 8.763 6.734 -14.968 1.00 96.88 111 THR A N 1
ATOM 918 C CA . THR A 1 111 ? 8.286 7.839 -15.818 1.00 96.88 111 THR A CA 1
ATOM 919 C C . THR A 1 111 ? 9.437 8.532 -16.547 1.00 96.88 111 THR A C 1
ATOM 921 O O . THR A 1 111 ? 9.339 8.838 -17.736 1.00 96.88 111 THR A O 1
ATOM 924 N N . GLU A 1 112 ? 10.549 8.749 -15.848 1.00 97.56 112 GLU A N 1
ATOM 925 C CA . GLU A 1 112 ? 11.762 9.377 -16.378 1.00 97.56 112 GLU A CA 1
ATOM 926 C C . GLU A 1 112 ? 12.637 8.400 -17.180 1.00 97.56 112 GLU A C 1
ATOM 928 O O . GLU A 1 112 ? 13.611 8.824 -17.803 1.00 97.56 112 GLU A O 1
ATOM 933 N N . LYS A 1 113 ? 12.288 7.104 -17.199 1.00 96.44 113 LYS A N 1
ATOM 934 C CA . LYS A 1 113 ? 13.086 6.018 -17.790 1.00 96.44 113 LYS A CA 1
ATOM 935 C C . LYS A 1 113 ? 14.523 6.000 -17.260 1.00 96.44 113 LYS A C 1
ATOM 937 O O . LYS A 1 113 ? 15.474 5.804 -18.016 1.00 96.44 113 LYS A O 1
ATOM 942 N N . ASN A 1 114 ? 14.680 6.230 -15.960 1.00 97.62 114 ASN A N 1
ATOM 943 C CA . ASN A 1 114 ? 15.977 6.286 -15.302 1.00 97.62 114 ASN A CA 1
ATOM 944 C C . ASN A 1 114 ? 16.535 4.869 -15.092 1.00 97.62 114 ASN A C 1
ATOM 946 O O . ASN A 1 114 ? 16.310 4.232 -14.064 1.00 97.62 114 ASN A O 1
ATOM 950 N N . THR A 1 115 ? 17.257 4.370 -16.095 1.00 96.75 115 THR A N 1
ATOM 951 C CA . THR A 1 115 ? 17.805 3.008 -16.100 1.00 96.75 115 THR A CA 1
ATOM 952 C C . THR A 1 115 ? 18.854 2.780 -15.020 1.00 96.75 115 THR A C 1
ATOM 954 O O . THR A 1 115 ? 18.939 1.674 -14.491 1.00 96.75 115 THR A O 1
ATOM 957 N N . ASP A 1 116 ? 19.637 3.808 -14.685 1.00 97.38 116 ASP A N 1
ATOM 958 C CA . ASP A 1 116 ? 20.680 3.708 -13.664 1.00 97.38 116 ASP A CA 1
ATOM 959 C C . ASP A 1 116 ? 20.045 3.510 -12.285 1.00 97.38 116 ASP A C 1
ATOM 961 O O . ASP A 1 116 ? 20.382 2.554 -11.591 1.00 97.38 116 ASP A O 1
ATOM 965 N N . TRP A 1 117 ? 19.034 4.321 -11.949 1.00 98.19 117 TRP A N 1
ATOM 966 C CA . TRP A 1 117 ? 18.287 4.175 -10.698 1.00 98.19 117 TRP A CA 1
ATOM 967 C C . TRP A 1 117 ? 17.596 2.811 -10.603 1.00 98.19 117 TRP A C 1
ATOM 969 O O . TRP A 1 117 ? 17.705 2.140 -9.579 1.00 98.19 117 TRP A O 1
ATOM 979 N N . LEU A 1 118 ? 16.921 2.367 -11.672 1.00 97.94 118 LEU A N 1
ATOM 980 C CA . LEU A 1 118 ? 16.236 1.068 -11.689 1.00 97.94 118 LEU A CA 1
ATOM 981 C C . LEU A 1 118 ? 17.222 -0.078 -11.440 1.00 97.94 118 LEU A C 1
ATOM 983 O O . LEU A 1 118 ? 16.966 -0.953 -10.618 1.00 97.94 118 LEU A O 1
ATOM 987 N N . LYS A 1 119 ? 18.390 -0.039 -12.084 1.00 97.12 119 LYS A N 1
ATOM 988 C CA . LYS A 1 119 ? 19.430 -1.049 -11.896 1.00 97.12 119 LYS A CA 1
ATOM 989 C C . LYS A 1 119 ? 20.019 -1.029 -10.483 1.00 97.12 119 LYS A C 1
ATOM 991 O O . LYS A 1 119 ? 20.217 -2.094 -9.904 1.00 97.12 119 LYS A O 1
ATOM 996 N N . GLU A 1 120 ? 20.302 0.152 -9.936 1.00 96.88 120 GLU A N 1
ATOM 997 C CA . GLU A 1 120 ? 20.833 0.315 -8.574 1.00 96.88 120 GLU A CA 1
ATOM 998 C C . GLU A 1 120 ? 19.853 -0.181 -7.502 1.00 96.88 120 GLU A C 1
ATOM 1000 O O . GLU A 1 120 ? 20.287 -0.749 -6.503 1.00 96.88 120 GLU A O 1
ATOM 1005 N N . ASN A 1 121 ? 18.546 -0.041 -7.743 1.00 97.38 121 ASN A N 1
ATOM 1006 C CA . ASN A 1 121 ? 17.481 -0.469 -6.830 1.00 97.38 121 ASN A CA 1
ATOM 1007 C C . ASN A 1 121 ? 16.965 -1.894 -7.113 1.00 97.38 121 ASN A C 1
ATOM 1009 O O . ASN A 1 121 ? 15.944 -2.302 -6.569 1.00 97.38 121 ASN A O 1
ATOM 1013 N N . GLY A 1 122 ? 17.671 -2.670 -7.943 1.00 96.62 122 GLY A N 1
ATOM 1014 C CA . GLY A 1 122 ? 17.394 -4.097 -8.136 1.00 96.62 122 GLY A CA 1
ATOM 1015 C C . GLY A 1 122 ? 16.300 -4.439 -9.153 1.00 96.62 122 GLY A C 1
ATOM 1016 O O . GLY A 1 122 ? 15.884 -5.591 -9.201 1.00 96.62 122 GLY A O 1
ATOM 1017 N N . PHE A 1 123 ? 15.873 -3.493 -9.993 1.00 97.75 123 PHE A N 1
ATOM 1018 C CA . PHE A 1 123 ? 14.869 -3.688 -11.048 1.00 97.75 123 PHE A CA 1
ATOM 1019 C C . PHE A 1 123 ? 15.497 -4.148 -12.378 1.00 97.75 123 PHE A C 1
ATOM 1021 O O . PHE A 1 123 ? 15.333 -3.510 -13.420 1.00 97.75 123 PHE A O 1
ATOM 1028 N N . VAL A 1 124 ? 16.284 -5.226 -12.357 1.00 96.38 124 VAL A N 1
ATOM 1029 C CA . VAL A 1 124 ? 17.047 -5.695 -13.529 1.00 96.38 124 VAL A CA 1
ATOM 1030 C C . VAL A 1 124 ? 16.144 -6.391 -14.549 1.00 96.38 124 VAL A C 1
ATOM 1032 O O . VAL A 1 124 ? 16.214 -6.066 -15.730 1.00 96.38 124 VAL A O 1
ATOM 1035 N N . LYS A 1 125 ? 15.258 -7.291 -14.111 1.00 96.19 125 LYS A N 1
ATOM 1036 C CA . LYS A 1 125 ? 14.278 -7.980 -14.967 1.00 96.19 125 LYS A CA 1
ATOM 1037 C C . LYS A 1 125 ? 13.279 -6.994 -15.560 1.00 96.19 125 LYS A C 1
ATOM 1039 O O . LYS A 1 125 ? 12.879 -7.126 -16.711 1.00 96.19 125 LYS A O 1
ATOM 1044 N N . THR A 1 126 ? 12.894 -5.984 -14.784 1.00 94.06 126 THR A N 1
ATOM 1045 C CA . THR A 1 126 ? 12.039 -4.885 -15.243 1.00 94.06 126 THR A CA 1
ATOM 1046 C C . THR A 1 126 ? 12.633 -4.165 -16.460 1.00 94.06 126 THR A C 1
ATOM 1048 O O . THR A 1 126 ? 11.895 -3.801 -17.369 1.00 94.06 126 THR A O 1
ATOM 1051 N N . LEU A 1 127 ? 13.960 -4.003 -16.524 1.00 94.00 127 LEU A N 1
ATOM 1052 C CA . LEU A 1 127 ? 14.652 -3.384 -17.663 1.00 94.00 127 LEU A CA 1
ATOM 1053 C C . LEU A 1 127 ? 14.757 -4.293 -18.901 1.00 94.00 127 LEU A C 1
ATOM 1055 O O . LEU A 1 127 ? 15.102 -3.807 -19.977 1.00 94.00 127 LEU A O 1
ATOM 1059 N N . GLU A 1 128 ? 14.502 -5.594 -18.759 1.00 90.88 128 GLU A N 1
ATOM 1060 C CA . GLU A 1 128 ? 14.554 -6.576 -19.850 1.00 90.88 128 GLU A CA 1
ATOM 1061 C C . GLU A 1 128 ? 13.203 -6.752 -20.573 1.00 90.88 128 GLU A C 1
ATOM 1063 O O . GLU A 1 128 ? 13.160 -7.415 -21.614 1.00 90.88 128 GLU A O 1
ATOM 1068 N N . LYS A 1 129 ? 12.119 -6.169 -20.038 1.00 79.62 129 LYS A N 1
ATOM 1069 C CA . LYS A 1 129 ? 10.779 -6.139 -20.653 1.00 79.62 129 LYS A CA 1
ATOM 1070 C C . LYS A 1 129 ? 10.683 -5.103 -21.778 1.00 79.62 129 LYS A C 1
ATOM 1072 O O . LYS A 1 129 ? 10.049 -5.440 -22.805 1.00 79.62 129 LYS A O 1
#

Secondary structure (DSSP, 8-state):
-EEEETTEEEE---EETTTTEE-HHHHHHHH---EE-TTS-EEE-HHHHHHHHHHHHHHHHHHHHHHHHTTTS-HHHHHHHHHHHHTT--SHHHHHHHHHHHHHHHHHHHHHT-HHHHHHTT-TTGGG-

Sequence (129 aa):
MRIYVNGEERNLHVYDKIAGVDYAKNVICAQDRLDTDDFGAFTMTEEEFEYWRKLLVTLQDSEDIRFAIKDLVDEEELSNYVYEETKYVTQTQQIIEVENLSLKDLQKALTEKNTDWLKENGFVKTLEK

Mean predicted aligned error: 3.55 Å

pLDDT: mean 94.39, std 4.25, range [76.19, 98.62]